Protein AF-A0A8T9B5E9-F1 (afdb_monomer_lite)

Organism: NCBI:txid1316785

Sequence (126 aa):
MADLVQTQLPIRLAQTMGLTTAGLLAGASFSFSLVALPRILESPTPLLLQQWKNLYTSGKSFMPPLALLSSSLFFYLASQARSRSPSSADRFWGYVAAGVLALSIVPYTLVFMSGTNARLLGGGER

Secondary structure (DSSP, 8-state):
-HHHHHHHHHHHHHHHHHHHHHHHHHHHHHHIIIIIHHHHHTS-HHHHHHHHHHHHHHHHHHHHHHHHHHHHHHHHHHHHT--SSHHHHHHHHHHHHHHHHHHTHHHHIIIIIHHHHHHHHHHTT-

Structure (mmCIF, N/CA/C/O backbone):
data_AF-A0A8T9B5E9-F1
#
_entry.id   AF-A0A8T9B5E9-F1
#
loop_
_atom_site.group_PDB
_atom_site.id
_atom_site.type_symbol
_atom_site.label_atom_id
_atom_site.label_alt_id
_atom_site.label_comp_id
_atom_site.label_asym_id
_atom_site.label_entity_id
_atom_site.label_seq_id
_atom_site.pdbx_PDB_ins_code
_atom_site.Cartn_x
_atom_site.Cartn_y
_atom_site.Cartn_z
_atom_site.occupancy
_atom_site.B_iso_or_equiv
_atom_site.auth_seq_id
_atom_site.auth_comp_id
_atom_site.auth_asym_id
_atom_site.auth_atom_id
_atom_site.pdbx_PDB_model_num
ATOM 1 N N . MET A 1 1 ? 24.759 13.383 -25.236 1.00 54.78 1 MET A N 1
ATOM 2 C CA . MET A 1 1 ? 24.869 12.889 -23.840 1.00 54.78 1 MET A CA 1
ATOM 3 C C . MET A 1 1 ? 23.772 13.436 -22.926 1.00 54.78 1 MET A C 1
ATOM 5 O O . MET A 1 1 ? 23.265 12.656 -22.132 1.00 54.78 1 MET A O 1
ATOM 9 N N . ALA A 1 2 ? 23.347 14.701 -23.060 1.00 57.78 2 ALA A N 1
ATOM 10 C CA . ALA A 1 2 ? 22.230 15.265 -22.286 1.00 57.78 2 ALA A CA 1
ATOM 11 C C . ALA A 1 2 ? 20.903 14.478 -22.432 1.00 57.78 2 ALA A C 1
ATOM 13 O O . ALA A 1 2 ? 20.273 14.168 -21.426 1.00 57.78 2 ALA A O 1
ATOM 14 N N . ASP A 1 3 ? 20.549 14.028 -23.643 1.00 55.56 3 ASP A N 1
ATOM 15 C CA . ASP A 1 3 ? 19.316 13.249 -23.884 1.00 55.56 3 ASP A CA 1
ATOM 16 C C . ASP A 1 3 ? 19.292 11.876 -23.192 1.00 55.56 3 ASP A C 1
ATOM 18 O O . ASP A 1 3 ? 18.244 11.396 -22.754 1.00 55.56 3 ASP A O 1
ATOM 22 N N . LEU A 1 4 ? 20.458 11.238 -23.034 1.00 58.56 4 LEU A N 1
ATOM 23 C CA . LEU A 1 4 ? 20.571 9.973 -22.301 1.00 58.56 4 LEU A CA 1
ATOM 24 C C . LEU A 1 4 ? 20.398 10.189 -20.794 1.00 58.56 4 LEU A C 1
ATOM 26 O O . LEU A 1 4 ? 19.806 9.360 -20.118 1.00 58.56 4 LEU A O 1
ATOM 30 N N . VAL A 1 5 ? 20.861 11.314 -20.249 1.00 60.78 5 VAL A N 1
ATOM 31 C CA . VAL A 1 5 ? 20.645 11.644 -18.831 1.00 60.78 5 VAL A CA 1
ATOM 32 C C . VAL A 1 5 ? 19.173 11.976 -18.576 1.00 60.78 5 VAL A C 1
ATOM 34 O O . VAL A 1 5 ? 18.588 11.488 -17.607 1.00 60.78 5 VAL A O 1
ATOM 37 N N . GLN A 1 6 ? 18.545 12.729 -19.481 1.00 60.81 6 GLN A N 1
ATOM 38 C CA . GLN A 1 6 ? 17.151 13.151 -19.358 1.00 60.81 6 GLN A CA 1
ATOM 39 C C . GLN A 1 6 ? 16.154 11.993 -19.500 1.00 60.81 6 GLN A C 1
ATOM 41 O O . GLN A 1 6 ? 15.118 11.997 -18.844 1.00 60.81 6 GLN A O 1
ATOM 46 N N . THR A 1 7 ? 16.487 10.962 -20.281 1.00 65.06 7 THR A N 1
ATOM 47 C CA . THR A 1 7 ? 15.689 9.725 -20.374 1.00 65.06 7 THR A CA 1
ATOM 48 C C . THR A 1 7 ? 15.862 8.798 -19.165 1.00 65.06 7 THR A C 1
ATOM 50 O O . THR A 1 7 ? 14.945 8.047 -18.838 1.00 65.06 7 THR A O 1
ATOM 53 N N . GLN A 1 8 ? 16.999 8.855 -18.459 1.00 79.69 8 GLN A N 1
ATOM 54 C CA . GLN A 1 8 ? 17.278 8.007 -17.289 1.00 79.69 8 GLN A CA 1
ATOM 55 C C . GLN A 1 8 ? 16.794 8.609 -15.961 1.00 79.69 8 GLN A C 1
ATOM 57 O O . GLN A 1 8 ? 16.441 7.861 -15.048 1.00 79.69 8 GLN A O 1
ATOM 62 N N . LEU A 1 9 ? 16.756 9.939 -15.836 1.00 88.00 9 LEU A N 1
ATOM 63 C CA . LEU A 1 9 ? 16.268 10.632 -14.640 1.00 88.00 9 LEU A CA 1
ATOM 64 C C . LEU A 1 9 ? 14.837 10.219 -14.221 1.00 88.00 9 LEU A C 1
ATOM 66 O O . LEU A 1 9 ? 14.676 9.803 -13.073 1.00 88.00 9 LEU A O 1
ATOM 70 N N . PRO A 1 10 ? 13.806 10.259 -15.092 1.00 89.19 10 PRO A N 1
ATOM 71 C CA . PRO A 1 10 ? 12.440 9.900 -14.701 1.00 89.19 10 PRO A CA 1
ATOM 72 C C . PRO A 1 10 ? 12.313 8.426 -14.298 1.00 89.19 10 PRO A C 1
ATOM 74 O O . PRO A 1 10 ? 11.564 8.106 -13.380 1.00 89.19 10 PRO A O 1
ATOM 77 N N . ILE A 1 11 ? 13.089 7.532 -14.922 1.00 91.62 11 ILE A N 1
ATOM 78 C CA . ILE A 1 11 ? 13.138 6.109 -14.559 1.00 91.62 11 ILE A CA 1
ATOM 79 C C . ILE A 1 11 ? 13.680 5.949 -13.135 1.00 91.62 11 ILE A C 1
ATOM 81 O O . ILE A 1 11 ? 13.081 5.251 -12.320 1.00 91.62 11 ILE A O 1
ATOM 85 N N . ARG A 1 12 ? 14.789 6.623 -12.810 1.00 92.62 12 ARG A N 1
ATOM 86 C CA . ARG A 1 12 ? 15.390 6.562 -11.470 1.00 92.62 12 ARG A CA 1
ATOM 87 C C . ARG A 1 12 ? 14.471 7.151 -10.406 1.00 92.62 12 ARG A C 1
ATOM 89 O O . ARG A 1 12 ? 14.344 6.555 -9.344 1.00 92.62 12 ARG A O 1
ATOM 96 N N . LEU A 1 13 ? 13.806 8.268 -10.704 1.00 95.50 13 LEU A N 1
ATOM 97 C CA . LEU A 1 13 ? 12.818 8.871 -9.804 1.00 95.50 13 LEU A CA 1
ATOM 98 C C . LEU A 1 13 ? 11.633 7.932 -9.560 1.00 95.50 13 LEU A C 1
ATOM 100 O O . LEU A 1 13 ? 11.235 7.731 -8.418 1.00 95.50 13 LEU A O 1
ATOM 104 N N . ALA A 1 14 ? 1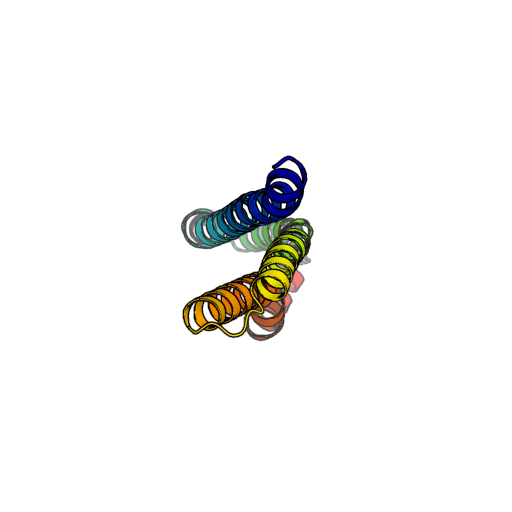1.105 7.298 -10.608 1.00 95.19 14 ALA A N 1
ATOM 105 C CA . ALA A 1 14 ? 10.024 6.333 -10.448 1.00 95.19 14 ALA A CA 1
ATOM 106 C C . ALA A 1 14 ? 10.459 5.102 -9.634 1.00 95.19 14 ALA A C 1
ATOM 108 O O . ALA A 1 14 ? 9.686 4.616 -8.811 1.00 95.19 14 ALA A O 1
ATOM 109 N N . GLN A 1 15 ? 11.697 4.622 -9.809 1.00 94.88 15 GLN A N 1
ATOM 110 C CA . GLN A 1 15 ? 12.256 3.522 -9.014 1.00 94.88 15 GLN A CA 1
ATOM 111 C C . GLN A 1 15 ? 12.381 3.890 -7.536 1.00 94.88 15 GLN A C 1
ATOM 113 O O . GLN A 1 15 ? 11.921 3.131 -6.684 1.00 94.88 15 GLN A O 1
ATOM 118 N N . THR A 1 16 ? 12.985 5.040 -7.223 1.00 96.69 16 THR A N 1
ATOM 119 C CA . THR A 1 16 ? 13.181 5.474 -5.835 1.00 96.69 16 THR A CA 1
ATOM 120 C C . THR A 1 16 ? 11.847 5.737 -5.155 1.00 96.69 16 THR A C 1
ATOM 122 O O . THR A 1 16 ? 11.591 5.170 -4.098 1.00 96.69 16 THR A O 1
ATOM 125 N N . MET A 1 17 ? 10.957 6.507 -5.784 1.00 97.25 17 MET A N 1
ATOM 126 C CA . MET A 1 17 ? 9.628 6.785 -5.239 1.00 97.25 17 MET A CA 1
ATOM 127 C C . MET A 1 17 ? 8.806 5.501 -5.080 1.00 97.25 17 MET A C 1
ATOM 129 O O . MET A 1 17 ? 8.223 5.280 -4.022 1.00 97.25 17 MET A O 1
ATOM 133 N N . GLY A 1 18 ? 8.805 4.620 -6.087 1.00 96.00 18 GLY A N 1
ATOM 134 C CA . GLY A 1 18 ? 8.056 3.364 -6.058 1.00 96.00 18 GLY A CA 1
ATOM 135 C C . GLY A 1 18 ? 8.493 2.457 -4.909 1.00 96.00 18 GLY A C 1
ATOM 136 O O . GLY A 1 18 ? 7.642 1.974 -4.158 1.00 96.00 18 GLY A O 1
ATOM 137 N N . LEU A 1 19 ? 9.810 2.291 -4.727 1.00 96.25 19 LEU A N 1
ATOM 138 C CA . LEU A 1 19 ? 10.399 1.512 -3.634 1.00 96.25 19 LEU A CA 1
ATOM 139 C C . LEU A 1 19 ? 10.157 2.149 -2.265 1.00 96.25 19 LEU A C 1
ATOM 141 O O . LEU A 1 19 ? 9.783 1.443 -1.332 1.00 96.25 19 LEU A O 1
ATOM 145 N N . THR A 1 20 ? 10.330 3.466 -2.129 1.00 97.56 20 THR A N 1
ATOM 146 C CA . THR A 1 20 ? 10.083 4.166 -0.862 1.00 97.56 20 THR A CA 1
ATOM 147 C C . THR A 1 20 ? 8.621 4.042 -0.446 1.00 97.56 20 THR A C 1
ATOM 149 O O . THR A 1 20 ? 8.339 3.676 0.694 1.00 97.56 20 THR A O 1
ATOM 152 N N . THR A 1 21 ? 7.676 4.278 -1.361 1.00 96.44 21 THR A N 1
ATOM 153 C CA . THR A 1 21 ? 6.246 4.143 -1.060 1.00 96.44 21 THR A CA 1
ATOM 154 C C . THR A 1 21 ? 5.864 2.694 -0.746 1.00 96.44 21 THR A C 1
ATOM 156 O O . THR A 1 21 ? 5.128 2.462 0.213 1.00 96.44 21 THR A O 1
ATOM 159 N N . ALA A 1 22 ? 6.394 1.710 -1.483 1.00 95.88 22 ALA A N 1
ATOM 160 C CA . ALA A 1 22 ? 6.171 0.292 -1.189 1.00 95.88 22 ALA A CA 1
ATOM 161 C C . ALA A 1 22 ? 6.722 -0.107 0.190 1.00 95.88 22 ALA A C 1
ATOM 163 O O . ALA A 1 22 ? 6.048 -0.797 0.953 1.00 95.88 22 ALA A O 1
ATOM 164 N N . GLY A 1 23 ? 7.922 0.366 0.535 1.00 96.62 23 GLY A N 1
ATOM 165 C CA . GLY A 1 23 ? 8.542 0.136 1.838 1.00 96.62 23 GLY A CA 1
ATOM 166 C C . GLY A 1 23 ? 7.727 0.732 2.986 1.00 96.62 23 GLY A C 1
ATOM 167 O O . GLY A 1 23 ? 7.516 0.061 3.993 1.00 96.62 23 GLY A O 1
ATOM 168 N N . LEU A 1 24 ? 7.199 1.949 2.816 1.00 95.56 24 LEU A N 1
ATOM 169 C CA . LEU A 1 24 ? 6.305 2.576 3.796 1.00 95.56 24 LEU A CA 1
ATOM 170 C C . LEU A 1 24 ? 5.015 1.768 3.997 1.00 95.56 24 LEU A C 1
ATOM 172 O O . LEU A 1 24 ? 4.613 1.536 5.136 1.00 95.56 24 LEU A O 1
ATOM 176 N N . LEU A 1 25 ? 4.388 1.297 2.914 1.00 94.94 25 LEU A N 1
ATOM 177 C CA . LEU A 1 25 ? 3.193 0.446 2.984 1.00 94.94 25 LEU A CA 1
ATOM 178 C C . LEU A 1 25 ? 3.465 -0.875 3.709 1.00 94.94 25 LEU A C 1
ATOM 180 O O . LEU A 1 25 ? 2.682 -1.278 4.574 1.00 94.94 25 LEU A O 1
ATOM 184 N N . ALA A 1 26 ? 4.573 -1.539 3.376 1.00 94.69 26 ALA A N 1
ATOM 185 C CA . ALA A 1 26 ? 4.982 -2.778 4.025 1.00 94.69 26 ALA A CA 1
ATOM 186 C C . ALA A 1 26 ? 5.258 -2.548 5.518 1.00 94.69 26 ALA A C 1
ATOM 188 O O . ALA A 1 26 ? 4.733 -3.275 6.359 1.00 94.69 26 ALA A O 1
ATOM 189 N N . GLY A 1 27 ? 6.007 -1.495 5.857 1.00 95.62 27 GLY A N 1
ATOM 190 C CA . GLY A 1 27 ? 6.312 -1.123 7.238 1.00 95.62 27 GLY A CA 1
ATOM 191 C C . GLY A 1 27 ? 5.062 -0.819 8.064 1.00 95.62 27 GLY A C 1
ATOM 192 O O . GLY A 1 27 ? 4.925 -1.330 9.175 1.00 95.62 27 GLY A O 1
ATOM 193 N N . ALA A 1 28 ? 4.110 -0.063 7.512 1.00 94.38 28 ALA A N 1
ATOM 194 C CA . ALA A 1 28 ? 2.829 0.200 8.166 1.00 94.38 28 ALA A CA 1
ATOM 195 C C . ALA A 1 28 ? 2.030 -1.096 8.393 1.00 94.38 28 ALA A C 1
ATOM 197 O O . ALA A 1 28 ? 1.547 -1.336 9.498 1.00 94.38 28 ALA A O 1
ATOM 198 N N . SER A 1 29 ? 1.959 -1.970 7.384 1.00 92.69 29 SER A N 1
ATOM 199 C CA . SER A 1 29 ? 1.262 -3.265 7.478 1.00 92.69 29 SER A CA 1
ATOM 200 C C . SER A 1 29 ? 1.866 -4.170 8.558 1.00 92.69 29 SER A C 1
ATOM 202 O O . SER A 1 29 ? 1.140 -4.773 9.357 1.00 92.69 29 SER A O 1
ATOM 204 N N . PHE A 1 30 ? 3.200 -4.234 8.624 1.00 95.44 30 PHE A N 1
ATOM 205 C CA . PHE A 1 30 ? 3.911 -4.959 9.674 1.00 95.44 30 PHE A CA 1
ATOM 206 C C . PHE A 1 30 ? 3.668 -4.347 11.050 1.00 95.44 30 PHE A C 1
ATOM 208 O O . PHE A 1 30 ? 3.375 -5.079 11.989 1.00 95.44 30 PHE A O 1
ATOM 215 N N . SER A 1 31 ? 3.732 -3.021 11.178 1.00 96.19 31 SER A N 1
ATOM 216 C CA . SER A 1 31 ? 3.480 -2.330 12.446 1.00 96.19 31 SER A CA 1
ATOM 217 C C . SER A 1 31 ? 2.064 -2.589 12.967 1.00 96.19 31 SER A C 1
ATOM 219 O O . SER A 1 31 ? 1.885 -2.888 14.149 1.00 96.19 31 SER A O 1
ATOM 221 N N . PHE A 1 32 ? 1.057 -2.580 12.088 1.00 93.50 32 PHE A N 1
ATOM 222 C CA . PHE A 1 32 ? -0.309 -2.930 12.472 1.00 93.50 32 PHE A CA 1
ATOM 223 C C . PHE A 1 32 ? -0.411 -4.351 13.018 1.00 93.50 32 PHE A C 1
ATOM 225 O O . PHE A 1 32 ? -1.070 -4.567 14.031 1.00 93.50 32 PHE A O 1
ATOM 232 N N . SER A 1 33 ? 0.276 -5.301 12.387 1.00 94.19 33 SER A N 1
ATOM 233 C CA . SER A 1 33 ? 0.193 -6.717 12.755 1.00 94.19 33 SER A CA 1
ATOM 234 C C . SER A 1 33 ? 1.005 -7.060 14.005 1.00 94.19 33 SER A C 1
ATOM 236 O O . SER A 1 33 ? 0.541 -7.815 14.851 1.00 94.19 33 SER A O 1
ATOM 238 N N . LEU A 1 34 ? 2.212 -6.506 14.127 1.00 96.44 34 LEU A N 1
ATOM 239 C CA . LEU A 1 34 ? 3.166 -6.861 15.180 1.00 96.44 34 LEU A CA 1
ATOM 240 C C . LEU A 1 34 ? 3.040 -5.990 16.430 1.00 96.44 34 LEU A C 1
ATOM 242 O O . LEU A 1 34 ? 3.411 -6.430 17.513 1.00 96.44 34 LEU A O 1
ATOM 246 N N . VAL A 1 35 ? 2.550 -4.757 16.288 1.00 95.88 35 VAL A N 1
ATOM 247 C CA . VAL A 1 35 ? 2.510 -3.785 17.387 1.00 95.88 35 VAL A CA 1
ATOM 248 C C . VAL A 1 35 ? 1.079 -3.385 17.711 1.00 95.88 35 VAL A C 1
ATOM 250 O O . VAL A 1 35 ? 0.653 -3.553 18.849 1.00 95.88 35 VAL A O 1
ATOM 253 N N . ALA A 1 36 ? 0.317 -2.879 16.738 1.00 95.38 36 ALA A N 1
ATOM 254 C CA . ALA A 1 36 ? -1.001 -2.315 17.032 1.00 95.38 36 ALA A CA 1
ATOM 255 C C . ALA A 1 36 ? -2.018 -3.390 17.446 1.00 95.38 36 ALA A C 1
ATOM 257 O O . ALA A 1 36 ? -2.677 -3.245 18.473 1.00 95.38 36 ALA A O 1
ATOM 258 N N . LEU A 1 37 ? -2.128 -4.482 16.682 1.00 94.81 37 LEU A N 1
ATOM 259 C CA . LEU A 1 37 ? -3.113 -5.533 16.934 1.00 94.81 37 LEU A CA 1
ATOM 260 C C . LEU A 1 37 ? -2.961 -6.199 18.311 1.00 94.81 37 LEU A C 1
ATOM 262 O O . LEU A 1 37 ? -3.962 -6.244 19.024 1.00 94.81 37 LEU A O 1
ATOM 266 N N . PRO A 1 38 ? -1.768 -6.654 18.749 1.00 96.44 38 PRO A N 1
ATOM 267 C CA . PRO A 1 38 ? -1.613 -7.241 20.080 1.00 96.44 38 PRO A CA 1
ATOM 268 C C . PRO A 1 38 ? -2.062 -6.300 21.205 1.00 96.44 38 PRO A C 1
ATOM 270 O O . PRO A 1 38 ? -2.755 -6.728 22.120 1.00 96.44 38 PRO A O 1
ATOM 273 N N . ARG A 1 39 ? -1.749 -5.002 21.100 1.00 95.62 39 ARG A N 1
ATOM 274 C CA . ARG A 1 39 ? -2.129 -3.998 22.110 1.00 95.62 39 ARG A CA 1
ATOM 275 C C . ARG A 1 39 ? -3.621 -3.694 22.123 1.00 95.62 39 ARG A C 1
ATOM 277 O O . ARG A 1 39 ? -4.198 -3.481 23.185 1.00 95.62 39 ARG A O 1
ATOM 284 N N . ILE A 1 40 ? -4.260 -3.712 20.957 1.00 95.75 40 ILE A N 1
ATOM 285 C CA . ILE A 1 40 ? -5.715 -3.571 20.851 1.00 95.75 40 ILE A CA 1
ATOM 286 C C . ILE A 1 40 ? -6.419 -4.774 21.497 1.00 95.75 40 ILE A C 1
ATOM 288 O O . ILE A 1 40 ? -7.404 -4.594 22.209 1.00 95.75 40 ILE A O 1
ATOM 292 N N . LEU A 1 41 ? -5.892 -5.988 21.307 1.00 95.94 41 LEU A N 1
ATOM 293 C CA . LEU A 1 41 ? -6.461 -7.218 21.873 1.00 95.94 41 LEU A CA 1
ATOM 294 C C . LEU A 1 41 ? -6.344 -7.311 23.405 1.00 95.94 41 LEU A C 1
ATOM 296 O O . LEU A 1 41 ? -7.123 -8.034 24.019 1.00 95.94 41 LEU A O 1
ATOM 300 N N . GLU A 1 42 ? -5.418 -6.575 24.025 1.00 96.81 42 GLU A N 1
ATOM 301 C CA . GLU A 1 42 ? -5.286 -6.466 25.489 1.00 96.81 42 GLU A CA 1
ATOM 302 C C . GLU A 1 42 ? -6.363 -5.558 26.123 1.00 96.81 42 GLU A C 1
ATOM 304 O O . GLU A 1 42 ? -6.545 -5.564 27.341 1.00 96.81 42 GLU A O 1
ATOM 309 N N . SER A 1 43 ? -7.083 -4.765 25.321 1.00 95.56 43 SER A N 1
ATOM 310 C CA . SER A 1 43 ? -8.060 -3.790 25.817 1.00 95.56 43 SER A CA 1
ATOM 311 C C . SER A 1 43 ? -9.440 -4.414 26.092 1.00 95.56 43 SER A C 1
ATOM 313 O O . SER A 1 43 ? -9.857 -5.335 25.384 1.00 95.56 43 SER A O 1
ATOM 315 N N . PRO A 1 44 ? -10.223 -3.882 27.056 1.00 95.44 44 PRO A N 1
ATOM 316 C CA . PRO A 1 44 ? -11.623 -4.268 27.237 1.00 95.44 44 PRO A CA 1
ATOM 317 C C . PRO A 1 44 ? -12.435 -4.067 25.954 1.00 95.44 44 PRO A C 1
ATOM 319 O O . PRO A 1 44 ? -12.186 -3.123 25.202 1.00 95.44 44 PRO A O 1
ATOM 322 N N . THR A 1 45 ? -13.449 -4.907 25.729 1.00 93.62 45 THR A N 1
ATOM 323 C CA . THR A 1 45 ? -14.192 -4.968 24.457 1.00 93.62 45 THR A CA 1
ATOM 324 C C . THR A 1 45 ? -14.665 -3.607 23.921 1.00 93.62 45 THR A C 1
ATOM 326 O O . THR A 1 45 ? -14.421 -3.353 22.743 1.00 93.62 45 THR A O 1
ATOM 329 N N . PRO A 1 46 ? -15.266 -2.694 24.714 1.00 92.62 46 PRO A N 1
ATOM 330 C CA . PRO A 1 46 ? -15.710 -1.402 24.179 1.00 92.62 46 PRO A CA 1
ATOM 331 C C . PRO A 1 46 ? -14.547 -0.553 23.641 1.00 92.62 46 PRO A C 1
ATOM 333 O O . PRO A 1 46 ? -14.628 0.017 22.552 1.00 92.62 46 PRO A O 1
ATOM 336 N N . LEU A 1 47 ? -13.429 -0.526 24.373 1.00 93.81 47 LEU A N 1
ATOM 337 C CA . LEU A 1 47 ? -12.240 0.235 23.994 1.00 93.81 47 LEU A CA 1
ATOM 338 C C . LEU A 1 47 ? -11.528 -0.398 22.792 1.00 93.81 47 LEU A C 1
ATOM 340 O O . LEU A 1 47 ? -11.107 0.319 21.888 1.00 93.81 47 LEU A O 1
ATOM 344 N N . LEU A 1 48 ? -11.451 -1.730 22.747 1.00 95.38 48 LEU A N 1
ATOM 345 C CA . LEU A 1 48 ? -10.906 -2.492 21.622 1.00 95.38 48 LEU A CA 1
ATOM 346 C C . LEU A 1 48 ? -11.623 -2.132 20.315 1.00 95.38 48 LEU A C 1
ATOM 348 O O . LEU A 1 48 ? -10.978 -1.841 19.306 1.00 95.38 48 LEU A O 1
ATOM 352 N N . LEU A 1 49 ? -12.960 -2.113 20.334 1.00 95.19 49 LEU A N 1
ATOM 353 C CA . LEU A 1 49 ? -13.773 -1.797 19.156 1.00 95.19 49 LEU A CA 1
ATOM 354 C C . LEU A 1 49 ? -13.553 -0.352 18.694 1.00 95.19 49 LEU A C 1
ATOM 356 O O . LEU A 1 49 ? -13.388 -0.105 17.496 1.00 95.19 49 LEU A O 1
ATOM 360 N N . GLN A 1 50 ? -13.474 0.595 19.632 1.00 93.69 50 GLN A N 1
ATOM 361 C CA . GLN A 1 50 ? -13.177 1.993 19.325 1.00 93.69 50 GLN A CA 1
ATOM 362 C C . GLN A 1 50 ? -11.764 2.169 18.742 1.00 93.69 50 GLN A C 1
ATOM 364 O O . GLN A 1 50 ? -11.589 2.854 17.731 1.00 93.69 50 GLN A O 1
ATOM 369 N N . GLN A 1 51 ? -10.756 1.525 19.335 1.00 95.50 51 GLN A N 1
ATOM 370 C CA . GLN A 1 51 ? -9.374 1.564 18.852 1.00 95.50 51 GLN A CA 1
ATOM 371 C C . GLN A 1 51 ? -9.251 0.953 17.453 1.00 95.50 51 GLN A C 1
ATOM 373 O O . GLN A 1 51 ? -8.622 1.555 16.581 1.00 95.50 51 GLN A O 1
ATOM 378 N N . TRP A 1 52 ? -9.901 -0.188 17.203 1.00 95.06 52 TRP A N 1
ATOM 379 C CA . TRP A 1 52 ? -9.951 -0.795 15.873 1.00 95.06 52 TRP A CA 1
ATOM 380 C C . TRP A 1 52 ? -10.620 0.125 14.851 1.00 95.06 52 TRP A C 1
ATOM 382 O O . TRP A 1 52 ? -10.073 0.334 13.769 1.00 95.06 52 TRP A O 1
ATOM 392 N N . LYS A 1 53 ? -11.773 0.721 15.189 1.00 94.06 53 LYS A N 1
ATOM 393 C CA . LYS A 1 53 ? -12.488 1.660 14.309 1.00 94.06 53 LYS A CA 1
ATOM 394 C C . LYS A 1 53 ? -11.601 2.835 13.910 1.00 94.06 53 LYS A C 1
ATOM 396 O O . LYS A 1 53 ? -11.520 3.160 12.723 1.00 94.06 53 LYS A O 1
ATOM 401 N N . ASN A 1 54 ? -10.897 3.428 14.870 1.00 93.94 54 ASN A N 1
ATOM 402 C CA . ASN A 1 54 ? -9.993 4.549 14.619 1.00 93.94 54 ASN A CA 1
ATOM 403 C C . ASN A 1 54 ? -8.788 4.134 13.765 1.00 93.94 54 ASN A C 1
ATOM 405 O O . ASN A 1 54 ? -8.474 4.806 12.779 1.00 93.94 54 ASN A O 1
ATOM 409 N N . LEU A 1 55 ? -8.148 3.008 14.100 1.00 94.31 55 LEU A N 1
ATOM 410 C CA . LEU A 1 55 ? -7.012 2.474 13.350 1.00 94.31 55 LEU A CA 1
ATOM 411 C C . LEU A 1 55 ? -7.397 2.157 11.900 1.00 94.31 55 LEU A C 1
ATOM 413 O O . LEU A 1 55 ? -6.720 2.595 10.972 1.00 94.31 55 LEU A O 1
ATOM 417 N N . TYR A 1 56 ? -8.506 1.448 11.695 1.00 93.19 56 TYR A N 1
ATOM 418 C CA . TYR A 1 56 ? 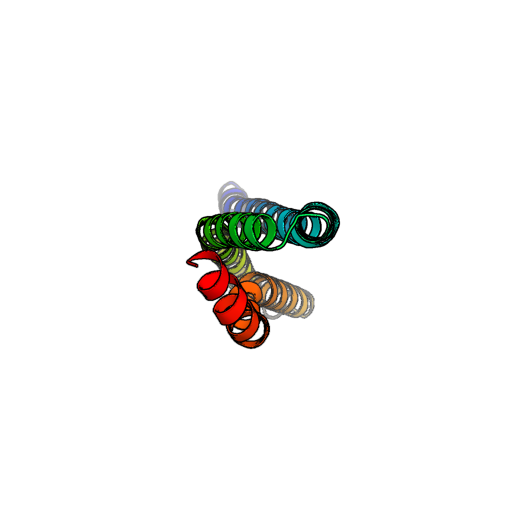-8.985 1.063 10.371 1.00 93.19 56 TYR A CA 1
ATOM 419 C C . TYR A 1 56 ? -9.413 2.270 9.529 1.00 93.19 56 TYR A C 1
ATOM 421 O O . TYR A 1 56 ? -9.083 2.341 8.345 1.00 93.19 56 TYR A O 1
ATOM 429 N N . THR A 1 57 ? -10.112 3.241 10.127 1.00 92.94 57 THR A N 1
ATOM 430 C CA . THR A 1 57 ? -10.518 4.477 9.433 1.00 92.94 57 THR A CA 1
ATOM 431 C C . THR A 1 57 ? -9.298 5.283 8.999 1.00 92.94 57 THR A C 1
ATOM 433 O O . THR A 1 57 ? -9.250 5.764 7.868 1.00 92.94 57 THR A O 1
ATOM 436 N N . SER A 1 58 ? -8.284 5.359 9.865 1.00 92.94 58 SER A N 1
ATOM 437 C CA . SER A 1 58 ? -7.018 6.018 9.551 1.00 92.94 58 SER A CA 1
ATOM 438 C C . SER A 1 58 ? -6.281 5.270 8.439 1.00 92.94 58 SER A C 1
ATOM 440 O O . SER A 1 58 ? -5.971 5.859 7.415 1.00 92.94 58 SER A O 1
ATOM 442 N N . GLY A 1 59 ? -6.072 3.956 8.567 1.00 92.19 59 GLY A N 1
ATOM 443 C CA . GLY A 1 59 ? -5.402 3.147 7.542 1.00 92.19 59 GLY A CA 1
ATOM 444 C C . GLY A 1 59 ? -6.078 3.233 6.171 1.00 92.19 59 GLY A C 1
ATOM 445 O O . GLY A 1 59 ? -5.411 3.406 5.152 1.00 92.19 59 GLY A O 1
ATOM 446 N N . LYS A 1 60 ? -7.415 3.188 6.130 1.00 91.38 60 LYS A N 1
ATOM 447 C CA . LYS A 1 60 ? -8.181 3.285 4.880 1.00 91.38 60 LYS A CA 1
ATOM 448 C C . LYS A 1 60 ? -8.014 4.637 4.176 1.00 91.38 60 LYS A C 1
ATOM 450 O O . LYS A 1 60 ? -8.144 4.677 2.956 1.00 91.38 60 LYS A O 1
ATOM 455 N N . SER A 1 61 ? -7.728 5.724 4.896 1.00 93.38 61 SER A N 1
ATOM 456 C CA . SER A 1 61 ? -7.590 7.045 4.274 1.00 93.38 61 SER A CA 1
ATOM 457 C C . SER A 1 61 ? -6.270 7.213 3.516 1.00 93.38 61 SER A C 1
ATOM 459 O O . SER A 1 61 ? -6.260 7.868 2.477 1.00 93.38 61 SER A O 1
ATOM 461 N N . PHE A 1 62 ? -5.174 6.594 3.977 1.00 91.69 62 PHE A N 1
ATOM 462 C CA . PHE A 1 62 ? -3.846 6.788 3.377 1.00 91.69 62 PHE A CA 1
ATOM 463 C C . PHE A 1 62 ? -3.259 5.552 2.685 1.00 91.69 62 PHE A C 1
ATOM 465 O O . PHE A 1 62 ? -2.502 5.709 1.726 1.00 91.69 62 PHE A O 1
ATOM 472 N N . MET A 1 63 ? -3.591 4.325 3.102 1.00 94.06 63 MET A N 1
ATOM 473 C CA . MET A 1 63 ? -2.983 3.133 2.497 1.00 94.06 63 MET A CA 1
ATOM 474 C C . MET A 1 63 ? -3.398 2.912 1.033 1.00 94.06 63 MET A C 1
ATOM 476 O O . MET A 1 63 ? -2.506 2.681 0.216 1.00 94.06 63 MET A O 1
ATOM 480 N N . PRO A 1 64 ? -4.686 3.016 0.638 1.00 94.88 64 PRO A N 1
ATOM 481 C CA . PRO A 1 64 ? -5.070 2.837 -0.762 1.00 94.88 64 PRO A CA 1
ATOM 482 C C . PRO A 1 64 ? -4.458 3.885 -1.713 1.00 94.88 64 PRO A C 1
ATOM 484 O O . PRO A 1 64 ? -3.934 3.478 -2.750 1.00 94.88 64 PRO A O 1
ATOM 487 N N . PRO A 1 65 ? -4.426 5.198 -1.392 1.00 95.56 65 PRO A N 1
ATOM 488 C CA . PRO A 1 65 ? -3.727 6.180 -2.226 1.00 95.56 65 PRO A CA 1
ATOM 489 C C . PRO A 1 65 ? -2.231 5.895 -2.401 1.00 95.56 65 PRO A C 1
ATOM 491 O O . PRO A 1 65 ? -1.716 5.983 -3.515 1.00 95.56 65 PRO A O 1
ATOM 494 N N . LEU A 1 66 ? -1.528 5.506 -1.331 1.00 95.19 66 LEU A N 1
ATOM 495 C CA . LEU A 1 66 ? -0.108 5.150 -1.420 1.00 95.19 66 LEU A CA 1
ATOM 496 C C . LEU A 1 66 ? 0.108 3.874 -2.246 1.00 95.19 66 LEU A C 1
ATOM 498 O O . LEU A 1 66 ? 1.057 3.801 -3.028 1.00 95.19 66 LEU A O 1
ATOM 502 N N . ALA A 1 67 ? -0.779 2.886 -2.116 1.00 96.25 67 ALA A N 1
ATOM 503 C CA . ALA A 1 67 ? -0.744 1.668 -2.920 1.00 96.25 67 ALA A CA 1
ATOM 504 C C . ALA A 1 67 ? -0.951 1.966 -4.409 1.00 96.25 67 ALA A C 1
ATOM 506 O O . ALA A 1 67 ? -0.201 1.459 -5.243 1.00 96.25 67 ALA A O 1
ATOM 507 N N . LEU A 1 68 ? -1.908 2.839 -4.740 1.00 96.94 68 LEU A N 1
ATOM 508 C CA . LEU A 1 68 ? -2.136 3.313 -6.105 1.00 96.94 68 LEU A CA 1
ATOM 509 C C . LEU A 1 68 ? -0.916 4.050 -6.660 1.00 96.94 68 LEU A C 1
ATOM 511 O O . LEU A 1 68 ? -0.518 3.786 -7.794 1.00 96.94 68 LEU A O 1
ATOM 515 N N . LEU A 1 69 ? -0.296 4.929 -5.868 1.00 96.50 69 LEU A N 1
ATOM 516 C CA . LEU A 1 69 ? 0.919 5.641 -6.261 1.00 96.50 69 LEU A CA 1
ATOM 517 C C . LEU A 1 69 ? 2.060 4.663 -6.572 1.00 96.50 69 LEU A C 1
ATOM 519 O O . LEU A 1 69 ? 2.617 4.696 -7.667 1.00 96.50 69 LEU A O 1
ATOM 523 N N . SER A 1 70 ? 2.380 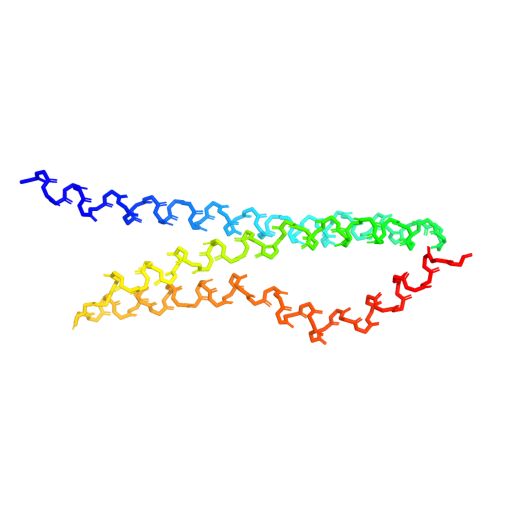3.764 -5.637 1.00 96.94 70 SER A N 1
ATOM 524 C CA . SER A 1 70 ? 3.457 2.782 -5.810 1.00 96.94 70 SER A CA 1
ATOM 525 C C . SER A 1 70 ? 3.196 1.859 -7.006 1.00 96.94 70 SER A C 1
ATOM 527 O O . SER A 1 70 ? 4.072 1.666 -7.849 1.00 96.94 70 SER A O 1
ATOM 529 N N . SER A 1 71 ? 1.962 1.367 -7.140 1.00 97.19 71 SER A N 1
ATOM 530 C CA . SER A 1 71 ? 1.540 0.523 -8.258 1.00 97.19 71 SER A CA 1
ATOM 531 C C . SER A 1 71 ? 1.678 1.233 -9.608 1.00 97.19 71 SER A C 1
ATOM 533 O O . SER A 1 71 ? 2.257 0.678 -10.541 1.00 97.19 71 SER A O 1
ATOM 535 N N . SER A 1 72 ? 1.246 2.495 -9.693 1.00 97.62 72 SER A N 1
ATOM 536 C CA . SER A 1 72 ? 1.356 3.308 -10.911 1.00 97.62 72 SER A CA 1
ATOM 537 C C . SER A 1 72 ? 2.812 3.522 -11.326 1.00 97.62 72 SER A C 1
ATOM 539 O O . SER A 1 72 ? 3.138 3.416 -12.508 1.00 97.62 72 SER A O 1
ATOM 541 N N . LEU A 1 73 ? 3.705 3.767 -10.361 1.00 97.56 73 LEU A N 1
ATOM 542 C CA . LEU A 1 73 ? 5.140 3.915 -10.617 1.00 97.56 73 LEU A CA 1
ATOM 543 C C . LEU A 1 73 ? 5.762 2.609 -11.123 1.00 97.56 73 LEU A C 1
ATOM 545 O O . LEU A 1 73 ? 6.532 2.633 -12.082 1.00 97.56 73 LEU A O 1
ATOM 549 N N . PHE A 1 74 ? 5.401 1.461 -10.544 1.00 97.19 74 PHE A N 1
ATOM 550 C CA . PHE A 1 74 ? 5.879 0.171 -11.039 1.00 97.19 74 PHE A CA 1
ATOM 551 C C . PHE A 1 74 ? 5.323 -0.171 -12.423 1.00 97.19 74 PHE A C 1
ATOM 553 O O . PHE A 1 74 ? 6.079 -0.627 -13.276 1.00 97.19 74 PHE A O 1
ATOM 560 N N . PHE A 1 75 ? 4.053 0.110 -12.715 1.00 96.75 75 PHE A N 1
ATOM 561 C CA . PHE A 1 75 ? 3.513 -0.104 -14.060 1.00 96.75 75 PHE A CA 1
ATOM 562 C C . PHE A 1 75 ? 4.137 0.825 -15.105 1.00 96.75 75 PHE A C 1
ATOM 564 O O . PHE A 1 75 ? 4.411 0.377 -16.220 1.00 96.75 75 PHE A O 1
ATOM 571 N N . TYR A 1 76 ? 4.450 2.070 -14.740 1.00 94.56 76 TYR A N 1
ATOM 572 C CA . TYR A 1 76 ? 5.257 2.952 -15.582 1.00 94.56 76 TYR A CA 1
ATOM 573 C C . TYR A 1 76 ? 6.649 2.353 -15.849 1.00 94.56 76 TYR A C 1
ATOM 575 O O . TYR A 1 76 ? 7.098 2.285 -16.990 1.00 94.56 76 TYR A O 1
ATOM 583 N N . LEU A 1 77 ? 7.331 1.831 -14.828 1.00 94.00 77 LEU A N 1
ATOM 584 C CA . LEU A 1 77 ? 8.628 1.173 -15.017 1.00 94.00 77 LEU A CA 1
ATOM 585 C C . LEU A 1 77 ? 8.530 -0.088 -15.886 1.00 94.00 77 LEU A C 1
ATOM 587 O O . LEU A 1 77 ? 9.412 -0.333 -16.710 1.00 94.00 77 LEU A O 1
ATOM 591 N N . ALA A 1 78 ? 7.441 -0.850 -15.764 1.00 94.19 78 ALA A N 1
ATOM 592 C CA . ALA A 1 78 ? 7.165 -1.984 -16.635 1.00 94.19 78 ALA A CA 1
ATOM 593 C C . ALA A 1 78 ? 7.019 -1.538 -18.099 1.00 94.19 78 ALA A C 1
ATOM 595 O O . ALA A 1 78 ? 7.628 -2.146 -18.979 1.00 94.19 78 ALA A O 1
ATOM 596 N N . SER A 1 79 ? 6.283 -0.454 -18.385 1.00 91.75 79 SER A N 1
ATOM 597 C CA . SER A 1 79 ? 6.136 0.033 -19.765 1.00 91.75 79 SER A CA 1
ATOM 598 C C . SER A 1 79 ? 7.472 0.468 -20.370 1.00 91.75 79 SER A C 1
ATOM 600 O O . SER A 1 79 ? 7.732 0.172 -21.535 1.00 91.75 79 SER A O 1
ATOM 602 N N . GLN A 1 80 ? 8.350 1.084 -19.570 1.00 89.50 80 GLN A N 1
ATOM 603 C CA . GLN A 1 80 ? 9.697 1.475 -20.002 1.00 89.50 80 GLN A CA 1
ATOM 604 C C . GLN A 1 80 ? 10.639 0.271 -20.190 1.00 89.50 80 GLN A C 1
ATOM 606 O O . GLN A 1 80 ? 11.560 0.324 -21.002 1.00 89.50 80 GLN A O 1
ATOM 611 N N . ALA A 1 81 ? 10.410 -0.832 -19.471 1.00 86.25 81 ALA A N 1
ATOM 612 C CA . ALA A 1 81 ? 11.202 -2.058 -19.575 1.00 86.25 81 ALA A CA 1
ATOM 613 C C . ALA A 1 81 ? 10.838 -2.932 -20.791 1.00 86.25 81 ALA A C 1
ATOM 615 O O . ALA A 1 81 ? 11.463 -3.972 -21.001 1.00 86.25 81 ALA A O 1
ATOM 616 N N . ARG A 1 82 ? 9.856 -2.539 -21.615 1.00 74.19 82 ARG A N 1
ATOM 617 C CA . ARG A 1 82 ? 9.386 -3.312 -22.773 1.00 74.19 82 ARG A CA 1
ATOM 618 C C . ARG A 1 82 ? 10.389 -3.264 -23.942 1.00 74.19 82 ARG A C 1
ATOM 620 O O . ARG A 1 82 ? 10.161 -2.597 -24.944 1.00 74.19 82 ARG A O 1
ATOM 627 N N . SER A 1 83 ? 11.499 -3.994 -23.838 1.00 68.69 83 SER A N 1
ATOM 628 C CA . SER A 1 83 ? 12.439 -4.235 -24.947 1.00 68.69 83 SER A CA 1
ATOM 629 C C . SER A 1 83 ? 12.482 -5.723 -25.332 1.00 68.69 83 SER A C 1
ATOM 631 O O . SER A 1 83 ? 12.147 -6.582 -24.520 1.00 68.69 83 SER A O 1
ATOM 633 N N . ARG A 1 84 ? 12.892 -6.046 -26.570 1.00 59.94 84 ARG A N 1
ATOM 634 C CA . ARG A 1 84 ? 12.923 -7.425 -27.118 1.00 59.94 84 ARG A CA 1
ATOM 635 C C . ARG A 1 84 ? 14.090 -8.295 -26.612 1.00 59.94 84 ARG A C 1
ATOM 637 O O . ARG A 1 84 ? 14.323 -9.368 -27.156 1.00 59.94 84 ARG A O 1
ATOM 644 N N . SER A 1 85 ? 14.837 -7.845 -25.604 1.00 71.44 85 SER A N 1
ATOM 645 C CA . SER A 1 85 ? 15.924 -8.628 -24.999 1.00 71.44 85 SER A CA 1
ATOM 646 C C . SER A 1 85 ? 15.412 -9.479 -23.823 1.00 71.44 85 SER A C 1
ATOM 648 O O . SER A 1 85 ? 14.605 -8.968 -23.042 1.00 71.44 85 SER A O 1
ATOM 650 N N . PRO A 1 86 ? 15.897 -10.724 -23.624 1.00 66.12 86 PRO A N 1
ATOM 651 C CA . PRO A 1 86 ? 15.508 -11.580 -22.495 1.00 66.12 86 PRO A CA 1
ATOM 652 C C . PRO A 1 86 ? 15.625 -10.887 -21.128 1.00 66.12 86 PRO A C 1
ATOM 654 O O . PRO A 1 86 ? 14.692 -10.920 -20.333 1.00 66.12 86 PRO A O 1
ATOM 657 N N . SER A 1 87 ? 16.699 -10.119 -20.903 1.00 72.56 87 SER A N 1
ATOM 658 C CA . SER A 1 87 ? 16.915 -9.356 -19.658 1.00 72.56 87 SER A CA 1
ATOM 659 C C . SER A 1 87 ? 15.894 -8.236 -19.421 1.00 72.56 87 SER A C 1
ATOM 661 O O . SER A 1 87 ? 15.817 -7.643 -18.345 1.00 72.56 87 SER A O 1
ATOM 663 N N . SER A 1 88 ? 15.124 -7.878 -20.443 1.00 77.12 88 SER A N 1
ATOM 664 C CA . SER A 1 88 ? 14.069 -6.869 -20.359 1.00 77.12 88 SER A CA 1
ATOM 665 C C . SER A 1 88 ? 12.706 -7.492 -20.071 1.00 77.12 88 SER A C 1
ATOM 667 O O . SER A 1 88 ? 11.884 -6.845 -19.426 1.00 77.12 88 SER A O 1
ATOM 669 N N . ALA A 1 89 ? 12.502 -8.762 -20.437 1.00 83.06 89 ALA A N 1
ATOM 670 C CA . ALA A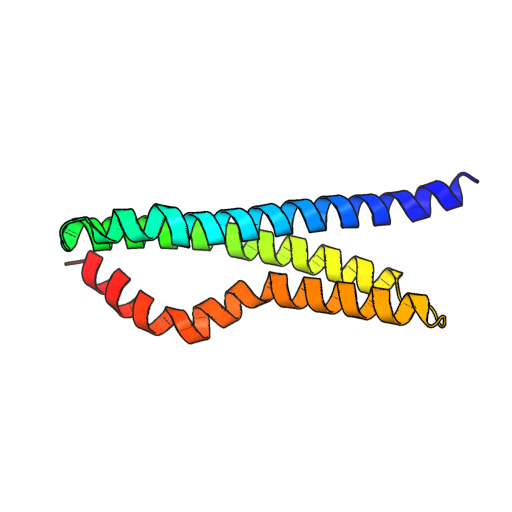 1 89 ? 11.313 -9.522 -20.064 1.00 83.06 89 ALA A CA 1
ATOM 671 C C . ALA A 1 89 ? 11.249 -9.768 -18.546 1.00 83.06 89 ALA A C 1
ATOM 673 O O . ALA A 1 89 ? 10.207 -9.529 -17.938 1.00 83.06 89 ALA A O 1
ATOM 674 N N . ASP A 1 90 ? 12.368 -10.142 -17.918 1.00 87.19 90 ASP A N 1
ATOM 675 C CA . ASP A 1 90 ? 12.417 -10.369 -16.465 1.00 87.19 90 ASP A CA 1
ATOM 676 C C . ASP A 1 90 ? 12.127 -9.086 -15.678 1.00 87.19 90 ASP A C 1
ATOM 678 O O . ASP A 1 90 ? 11.343 -9.079 -14.729 1.00 87.19 90 ASP A O 1
ATOM 682 N N . ARG A 1 91 ? 12.706 -7.960 -16.117 1.00 89.38 91 ARG A N 1
ATOM 683 C CA . ARG A 1 91 ? 12.450 -6.642 -15.515 1.00 89.38 91 ARG A CA 1
ATOM 684 C C . ARG A 1 91 ? 10.996 -6.215 -15.682 1.00 89.38 91 ARG A C 1
ATOM 686 O O . ARG A 1 91 ? 10.407 -5.704 -14.733 1.00 89.38 91 ARG A O 1
ATOM 693 N N . PHE A 1 92 ? 10.413 -6.447 -16.859 1.00 92.69 92 PHE A N 1
ATOM 694 C CA . PHE A 1 92 ? 8.998 -6.185 -17.113 1.00 92.69 92 PHE A CA 1
ATOM 695 C C . PHE A 1 92 ? 8.113 -6.947 -16.122 1.00 92.69 92 PHE A C 1
ATOM 697 O O . PHE A 1 92 ? 7.311 -6.329 -15.421 1.00 92.69 92 PHE A O 1
ATOM 704 N N . TRP A 1 93 ? 8.289 -8.267 -16.011 1.00 94.06 93 TRP A N 1
ATOM 705 C CA . TRP A 1 93 ? 7.475 -9.087 -15.115 1.00 94.06 93 TRP A CA 1
ATOM 706 C C . TRP A 1 93 ? 7.715 -8.775 -13.639 1.00 94.06 93 TRP A C 1
ATOM 708 O O . TRP A 1 93 ? 6.755 -8.758 -12.873 1.00 94.06 93 TRP A O 1
ATOM 718 N N . GLY A 1 94 ? 8.948 -8.441 -13.248 1.00 94.94 94 GLY A N 1
ATOM 719 C CA . GLY A 1 94 ? 9.257 -7.986 -11.893 1.00 94.94 94 GLY A CA 1
ATOM 720 C C . GLY A 1 94 ? 8.492 -6.716 -11.513 1.00 94.94 94 GLY A C 1
ATOM 721 O O . GLY A 1 94 ? 7.883 -6.654 -10.445 1.00 94.94 94 GLY A O 1
ATOM 722 N N . TYR A 1 95 ? 8.447 -5.724 -12.407 1.00 95.81 95 TYR A N 1
ATOM 723 C CA . TYR A 1 95 ? 7.679 -4.500 -12.179 1.00 95.81 95 TYR A CA 1
ATOM 724 C C . TYR A 1 95 ? 6.165 -4.727 -12.207 1.00 95.81 95 TYR A C 1
ATOM 726 O O . TYR A 1 95 ? 5.453 -4.166 -11.376 1.00 95.81 95 TYR A O 1
ATOM 734 N N . VAL A 1 96 ? 5.658 -5.581 -13.101 1.00 96.75 96 VAL A N 1
ATOM 735 C CA . VAL A 1 96 ? 4.235 -5.958 -13.106 1.00 96.75 96 VAL A CA 1
ATOM 736 C C . VAL A 1 96 ? 3.855 -6.635 -11.790 1.00 96.75 96 VAL A C 1
ATOM 738 O O . VAL A 1 96 ? 2.873 -6.237 -11.166 1.00 96.75 96 VAL A O 1
ATOM 741 N N . ALA A 1 97 ? 4.645 -7.609 -11.334 1.00 96.94 97 ALA A N 1
ATOM 742 C CA . ALA A 1 97 ? 4.410 -8.296 -10.070 1.00 96.94 97 ALA A CA 1
ATOM 743 C C . ALA A 1 97 ? 4.428 -7.317 -8.888 1.00 96.94 97 ALA A C 1
ATOM 745 O O . ALA A 1 97 ? 3.505 -7.332 -8.076 1.00 96.94 97 ALA A O 1
ATOM 746 N N . ALA A 1 98 ? 5.417 -6.419 -8.824 1.00 96.25 98 ALA A N 1
ATOM 747 C CA . ALA A 1 98 ? 5.495 -5.390 -7.789 1.00 96.25 98 ALA A CA 1
ATOM 748 C C . ALA A 1 98 ? 4.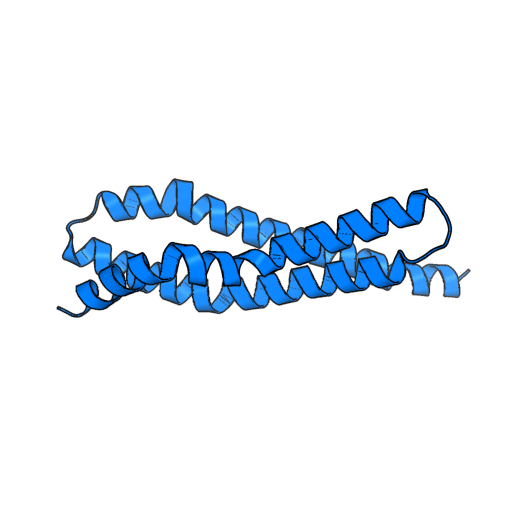266 -4.465 -7.793 1.00 96.25 98 ALA A C 1
ATOM 750 O O . ALA A 1 98 ? 3.683 -4.205 -6.740 1.00 96.25 98 ALA A O 1
ATOM 751 N N . GLY A 1 99 ? 3.825 -4.016 -8.973 1.00 96.75 99 GLY A N 1
ATOM 752 C CA . GLY A 1 99 ? 2.644 -3.167 -9.112 1.00 96.75 99 GLY A CA 1
ATOM 753 C C . GLY A 1 99 ? 1.349 -3.863 -8.689 1.00 96.75 99 GLY A C 1
ATOM 754 O O . GLY A 1 99 ? 0.528 -3.262 -7.991 1.00 96.75 99 GLY A O 1
ATOM 755 N N . VAL A 1 100 ? 1.182 -5.139 -9.048 1.00 97.31 100 VAL A N 1
ATOM 756 C CA . VAL A 1 100 ? 0.028 -5.959 -8.642 1.00 97.31 100 VAL A CA 1
ATOM 757 C C . VAL A 1 100 ? 0.032 -6.205 -7.135 1.00 97.31 100 VAL A C 1
ATOM 759 O O . VAL A 1 100 ? -0.998 -6.025 -6.487 1.00 97.31 100 VAL A O 1
ATOM 762 N N . LEU A 1 101 ? 1.181 -6.566 -6.559 1.00 95.38 101 LEU A N 1
ATOM 763 C CA . LEU A 1 101 ? 1.324 -6.793 -5.121 1.00 95.38 101 LEU A CA 1
ATOM 764 C C . LEU A 1 101 ? 1.006 -5.525 -4.325 1.00 95.38 101 LEU A C 1
ATOM 766 O O . LEU A 1 101 ? 0.225 -5.597 -3.379 1.00 95.38 101 LEU A O 1
ATOM 770 N N . ALA A 1 102 ? 1.520 -4.365 -4.744 1.00 95.06 102 ALA A N 1
ATOM 771 C CA . ALA A 1 1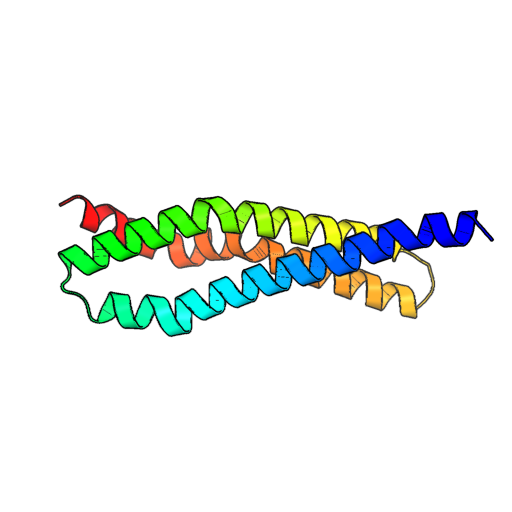02 ? 1.208 -3.085 -4.110 1.00 95.06 102 ALA A CA 1
ATOM 772 C C . ALA A 1 102 ? -0.304 -2.801 -4.124 1.00 95.06 102 ALA A C 1
ATOM 774 O O . ALA A 1 102 ? -0.878 -2.436 -3.099 1.00 95.06 102 ALA A O 1
ATOM 775 N N . LEU A 1 103 ? -0.970 -3.025 -5.262 1.00 95.06 103 LEU A N 1
ATOM 776 C CA . LEU A 1 103 ? -2.403 -2.763 -5.413 1.00 95.06 103 LEU A CA 1
ATOM 777 C C . LEU A 1 103 ? -3.296 -3.793 -4.701 1.00 95.06 103 LEU A C 1
ATOM 779 O O . LEU A 1 103 ? -4.441 -3.485 -4.360 1.00 95.06 103 LEU A O 1
ATOM 783 N N . SER A 1 104 ? -2.781 -4.998 -4.440 1.00 94.31 104 SER A N 1
ATOM 784 C CA . SER A 1 104 ? -3.543 -6.117 -3.872 1.00 94.31 104 SER A CA 1
ATOM 785 C C . SER A 1 104 ? -4.085 -5.877 -2.459 1.00 94.31 104 SER A C 1
ATOM 787 O O . SER A 1 104 ? -4.985 -6.594 -2.022 1.00 94.31 104 SER A O 1
ATOM 789 N N . ILE A 1 105 ? -3.630 -4.827 -1.768 1.00 91.62 105 ILE A N 1
ATOM 790 C CA . ILE A 1 105 ? -4.167 -4.435 -0.460 1.00 91.62 105 ILE A CA 1
ATOM 791 C C . ILE A 1 105 ? -5.685 -4.195 -0.499 1.00 91.62 105 ILE A C 1
ATOM 793 O O . ILE A 1 105 ? -6.400 -4.582 0.429 1.00 91.62 105 ILE A O 1
ATOM 797 N N . VAL A 1 106 ? -6.198 -3.602 -1.584 1.00 91.25 106 VAL A N 1
ATOM 798 C CA . VAL A 1 106 ? -7.630 -3.312 -1.747 1.00 91.25 106 VAL A CA 1
ATOM 799 C C . VAL A 1 106 ? -8.447 -4.601 -1.897 1.00 91.25 106 VAL A C 1
ATOM 801 O O . VAL A 1 106 ? -9.327 -4.822 -1.061 1.00 91.25 106 VAL A O 1
ATOM 804 N N . PRO A 1 107 ? -8.178 -5.486 -2.883 1.00 92.81 107 PRO A N 1
ATOM 805 C CA . PRO A 1 107 ? -8.922 -6.735 -3.002 1.00 92.81 107 PRO A CA 1
ATOM 806 C C . PRO A 1 107 ? -8.736 -7.641 -1.782 1.00 92.81 107 PRO A C 1
ATOM 808 O O . PRO A 1 107 ? -9.713 -8.240 -1.344 1.00 92.81 107 PRO A O 1
ATOM 811 N N . TYR A 1 108 ? -7.551 -7.683 -1.161 1.00 91.38 108 TYR A N 1
ATOM 812 C CA . TYR A 1 108 ? -7.350 -8.422 0.089 1.00 91.38 108 TYR A CA 1
ATOM 813 C C . TYR A 1 108 ? -8.301 -7.940 1.194 1.00 91.38 108 TYR A C 1
ATOM 815 O O . TYR A 1 108 ? -8.990 -8.738 1.831 1.00 91.38 108 TYR A O 1
ATOM 823 N N . THR A 1 109 ? -8.405 -6.622 1.381 1.00 91.25 109 THR A N 1
ATOM 824 C CA . THR A 1 109 ? -9.278 -6.033 2.406 1.00 91.25 109 THR A CA 1
ATOM 825 C C . THR A 1 109 ? -10.755 -6.320 2.125 1.00 91.25 109 THR A C 1
ATOM 827 O O . THR A 1 109 ? -11.513 -6.619 3.048 1.00 91.25 109 THR A O 1
ATOM 830 N N . LEU A 1 110 ? -11.181 -6.251 0.863 1.00 91.00 110 LEU A N 1
ATOM 831 C CA . LEU A 1 110 ? -12.571 -6.511 0.485 1.00 91.00 110 LEU A CA 1
ATOM 832 C C . LEU A 1 110 ? -12.947 -7.990 0.618 1.00 91.00 110 LEU A C 1
ATOM 834 O O . LEU A 1 110 ? -14.036 -8.291 1.099 1.00 91.00 110 LEU A O 1
ATOM 838 N N . VAL A 1 111 ? -12.059 -8.903 0.227 1.00 93.88 111 VAL A N 1
ATOM 839 C CA . VAL A 1 111 ? -12.339 -10.346 0.234 1.00 93.88 111 VAL A CA 1
ATOM 840 C C . VAL A 1 111 ? -12.214 -10.933 1.638 1.00 93.88 111 VAL A C 1
ATOM 842 O O . VAL A 1 111 ? -13.104 -11.656 2.076 1.00 93.88 111 VAL A O 1
ATOM 845 N N . PHE A 1 112 ? -11.143 -10.609 2.366 1.00 92.38 112 PHE A N 1
ATOM 846 C CA . PHE A 1 112 ? -10.822 -11.286 3.626 1.00 92.38 112 PHE A CA 1
ATOM 847 C C . PHE A 1 112 ? -11.199 -10.487 4.873 1.00 92.38 112 PHE A C 1
ATOM 849 O O . PHE A 1 112 ? -11.524 -11.078 5.900 1.00 92.38 112 PHE A O 1
ATOM 856 N N . MET A 1 113 ? -11.178 -9.151 4.817 1.00 92.19 113 MET A N 1
ATOM 857 C CA . MET A 1 113 ? -11.418 -8.327 6.008 1.00 92.19 113 MET A CA 1
ATOM 858 C C . MET A 1 113 ? -12.823 -7.729 6.086 1.00 92.19 113 MET A C 1
ATOM 860 O O . MET A 1 113 ? -13.214 -7.291 7.164 1.00 92.19 113 MET A O 1
ATOM 864 N N . SER A 1 114 ? -13.595 -7.677 4.998 1.00 90.38 114 SER A N 1
ATOM 865 C CA . SER A 1 114 ? -14.904 -7.001 4.975 1.00 90.38 114 SER A CA 1
ATOM 866 C C . SER A 1 114 ? -15.890 -7.562 6.005 1.00 90.38 114 SER A C 1
ATOM 868 O O . SER A 1 114 ? -16.474 -6.788 6.760 1.00 90.38 114 SER A O 1
ATOM 870 N N . GLY A 1 115 ? -16.019 -8.889 6.103 1.00 90.50 115 GLY A N 1
ATOM 871 C CA . GLY A 1 115 ? -16.904 -9.545 7.071 1.00 90.50 115 GLY A CA 1
ATOM 872 C C . GLY A 1 115 ? -16.499 -9.281 8.524 1.00 90.50 115 GLY A C 1
ATOM 873 O O . GLY A 1 115 ? -17.339 -8.942 9.358 1.00 90.50 115 GLY A O 1
ATOM 874 N N . THR A 1 116 ? -15.201 -9.368 8.820 1.00 91.19 116 THR A N 1
ATOM 875 C CA . THR A 1 116 ? -14.651 -9.053 10.147 1.00 91.19 116 THR A CA 1
ATOM 876 C C . THR A 1 116 ? -14.862 -7.580 10.489 1.00 91.19 116 THR A C 1
ATOM 878 O O . THR A 1 116 ? -15.365 -7.257 11.564 1.00 91.19 116 THR A O 1
ATOM 881 N N . ASN A 1 117 ? -14.562 -6.679 9.551 1.00 92.00 117 ASN A N 1
ATOM 882 C CA . ASN A 1 117 ? -14.747 -5.243 9.725 1.00 92.00 117 ASN A CA 1
ATOM 883 C C . ASN A 1 117 ? -16.214 -4.869 9.920 1.00 92.00 117 ASN A C 1
ATOM 885 O O . ASN A 1 117 ? -16.495 -4.025 10.757 1.00 92.00 117 ASN A O 1
ATOM 889 N N . ALA A 1 118 ? -17.155 -5.509 9.225 1.00 90.19 118 ALA A N 1
ATOM 890 C CA . ALA A 1 118 ? -18.578 -5.251 9.430 1.00 90.19 118 ALA A CA 1
ATOM 891 C C . ALA A 1 118 ? -19.004 -5.532 10.883 1.00 90.19 118 ALA A C 1
ATOM 893 O O . ALA A 1 118 ? -19.720 -4.735 11.485 1.00 90.19 118 ALA A O 1
ATOM 894 N N . ARG A 1 119 ? -18.508 -6.627 11.476 1.00 90.38 119 ARG A N 1
ATOM 895 C CA . ARG A 1 119 ? -18.799 -6.985 12.874 1.00 90.38 119 ARG A CA 1
ATOM 896 C C . ARG A 1 119 ? -18.125 -6.040 13.867 1.00 90.38 119 ARG A C 1
ATOM 898 O O . ARG A 1 119 ? -18.776 -5.575 14.797 1.00 90.38 119 ARG A O 1
ATOM 905 N N . LEU A 1 120 ? -16.840 -5.745 13.668 1.00 89.81 120 LEU A N 1
ATOM 906 C CA . LEU A 1 120 ? -16.070 -4.906 14.591 1.00 89.81 120 LEU A CA 1
ATOM 907 C C . LEU A 1 120 ? -16.506 -3.436 14.541 1.00 89.81 120 LEU A C 1
ATOM 909 O O . LEU A 1 120 ? -16.635 -2.793 15.578 1.00 89.81 120 LEU A O 1
ATOM 913 N N . LEU A 1 121 ? -16.776 -2.903 13.347 1.00 89.06 121 LEU A N 1
ATOM 914 C CA . LEU A 1 121 ? -17.204 -1.513 13.186 1.00 89.06 121 LEU A CA 1
ATOM 915 C C . LEU A 1 121 ? -18.645 -1.301 13.657 1.00 89.06 121 LEU A C 1
ATOM 917 O O . LEU A 1 121 ? -18.913 -0.274 14.270 1.00 89.06 121 LEU A O 1
ATOM 921 N N . GLY A 1 122 ? -19.541 -2.271 13.432 1.00 82.25 122 GLY A N 1
ATOM 922 C CA . GLY A 1 122 ? -20.919 -2.211 13.933 1.00 82.25 122 GLY A CA 1
ATOM 923 C C . GLY A 1 122 ? -21.042 -2.450 15.443 1.00 82.25 122 GLY A C 1
ATOM 924 O O . GLY A 1 122 ? -22.005 -2.005 16.062 1.00 82.25 122 GLY A O 1
ATOM 925 N N . GLY A 1 123 ? -20.073 -3.140 16.057 1.00 73.44 123 GLY A N 1
ATOM 926 C CA . GLY A 1 123 ? -20.014 -3.324 17.508 1.00 73.44 123 GLY A CA 1
ATOM 927 C C . GLY A 1 123 ? -19.582 -2.067 18.267 1.00 73.44 123 GLY A C 1
ATOM 928 O O . GLY A 1 123 ? -20.044 -1.857 19.379 1.00 73.44 123 GLY A O 1
ATOM 929 N N . GLY A 1 124 ? -18.727 -1.225 17.677 1.00 60.91 124 GLY A N 1
ATOM 930 C CA . GLY A 1 124 ? -18.225 0.008 18.305 1.00 60.91 124 GLY A CA 1
ATOM 931 C C . GLY A 1 124 ? -19.196 1.197 18.286 1.00 60.91 124 GLY A C 1
ATOM 932 O O . GLY A 1 124 ? -18.783 2.314 18.585 1.00 60.91 124 GLY A O 1
ATOM 933 N N . GLU A 1 125 ? -20.445 0.985 17.868 1.00 56.75 125 GLU A N 1
ATOM 934 C CA . GLU A 1 125 ? -21.522 1.991 17.838 1.00 56.75 125 GLU A CA 1
ATOM 935 C C . GLU A 1 125 ? -22.598 1.744 18.910 1.00 56.75 125 GLU A C 1
ATOM 937 O O . GLU A 1 125 ? -23.569 2.496 18.980 1.00 56.75 125 GLU A O 1
ATOM 942 N N . ARG A 1 126 ? -22.434 0.695 19.724 1.00 49.66 126 ARG A N 1
ATOM 943 C CA . ARG A 1 126 ? -23.288 0.345 20.868 1.00 49.66 126 ARG A CA 1
ATOM 944 C C . ARG A 1 126 ? -22.567 0.649 22.172 1.00 49.66 126 ARG A C 1
ATOM 946 O O . ARG A 1 126 ? -23.278 0.986 23.140 1.00 49.66 126 ARG A O 1
#

Foldseek 3Di:
DVVVVVVVVLLVVLVVLLVVLLVVLVVLVCCCVPPVVVVLVVDDLLSSLVSCLVSVVVCVVPLQVSLQSSLVSLCVNLVVLPDPDPVSVVSNVVSNVSSCVSNCVVVCCVPPVPVVCVVSNVSNVD

Radius of gyration: 19.2 Å; chains: 1; bounding box: 48×27×54 Å

InterPro domains:
  IPR013901 Anthrone oxygenase [PF08592] (52-121)

pLDDT: mean 89.42, std 11.34, range [49.66, 97.62]